Protein AF-A0A242MS13-F1 (afdb_monomer_lite)

Organism: Caballeronia sordidicola (NCBI:txid196367)

Structure (mmCIF, N/CA/C/O backbone):
data_AF-A0A242MS13-F1
#
_entry.id   AF-A0A242MS13-F1
#
loop_
_atom_site.group_PDB
_atom_site.id
_atom_site.type_symbol
_atom_site.label_atom_id
_atom_site.label_alt_id
_atom_site.label_comp_id
_atom_site.label_asym_id
_atom_site.label_entity_id
_atom_site.label_seq_id
_atom_site.pdbx_PDB_ins_code
_atom_site.Cartn_x
_atom_site.Cartn_y
_atom_site.Cartn_z
_atom_site.occupancy
_atom_site.B_iso_or_equiv
_atom_site.auth_seq_id
_atom_site.auth_comp_id
_atom_site.auth_asym_id
_atom_site.auth_atom_id
_atom_site.pdbx_PDB_model_num
ATOM 1 N N . MET A 1 1 ? -21.492 5.784 42.513 1.00 56.41 1 MET A N 1
ATOM 2 C CA . MET A 1 1 ? -21.878 6.801 41.503 1.00 56.41 1 MET A CA 1
ATOM 3 C C . MET A 1 1 ? -20.662 7.342 40.749 1.00 56.41 1 MET A C 1
ATOM 5 O O . MET A 1 1 ? -20.719 7.382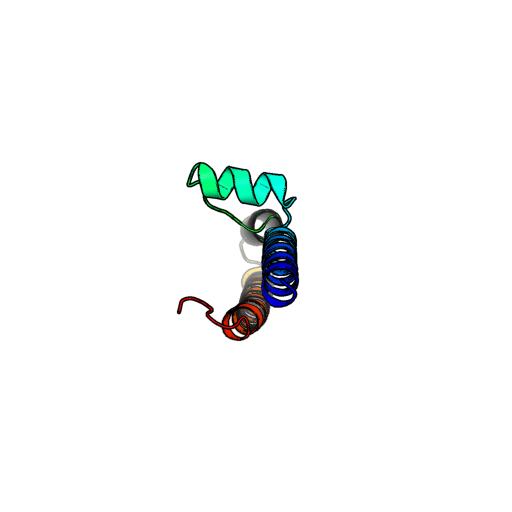 39.530 1.00 56.41 1 MET A O 1
ATOM 9 N N . PHE A 1 2 ? -19.554 7.668 41.433 1.00 56.03 2 PHE A N 1
ATOM 10 C CA . PHE A 1 2 ? -18.294 8.099 40.798 1.00 56.03 2 PHE A CA 1
ATOM 11 C C . PHE A 1 2 ? -17.715 7.066 39.806 1.00 56.03 2 PHE A C 1
ATOM 13 O O . PHE A 1 2 ? -17.431 7.424 38.671 1.00 56.03 2 PHE A O 1
ATOM 20 N N . ASP A 1 3 ? -17.676 5.777 40.167 1.00 67.56 3 ASP A N 1
ATOM 21 C CA . ASP A 1 3 ? -17.159 4.703 39.290 1.00 67.56 3 ASP A CA 1
ATOM 22 C C . ASP A 1 3 ? -17.907 4.529 37.961 1.00 67.56 3 ASP A C 1
ATOM 24 O O . ASP A 1 3 ? -17.308 4.195 36.940 1.00 67.56 3 ASP A O 1
ATOM 28 N N . GLN A 1 4 ? -19.222 4.768 37.941 1.00 55.56 4 GLN A N 1
ATOM 29 C CA . GLN A 1 4 ? -20.025 4.593 36.727 1.00 55.56 4 GLN A CA 1
ATOM 30 C C . GLN A 1 4 ? -19.755 5.695 35.696 1.00 55.56 4 GLN A C 1
ATOM 32 O O . GLN A 1 4 ? -19.768 5.427 34.495 1.00 55.56 4 GLN A O 1
ATOM 37 N N . LEU A 1 5 ? -19.465 6.917 36.153 1.00 63.38 5 LEU A N 1
ATOM 38 C CA . LEU A 1 5 ? -19.107 8.035 35.279 1.00 63.38 5 LEU A CA 1
ATOM 39 C C . LEU A 1 5 ? -17.724 7.837 34.647 1.00 63.38 5 LEU A C 1
ATOM 41 O O . LEU A 1 5 ? -17.538 8.136 33.467 1.00 63.38 5 LEU A O 1
ATOM 45 N N . THR A 1 6 ? -16.769 7.300 35.407 1.00 66.12 6 THR A N 1
ATOM 46 C CA . THR A 1 6 ? -15.419 6.992 34.915 1.00 66.12 6 THR A CA 1
ATOM 47 C C . THR A 1 6 ? -15.462 5.877 33.871 1.00 66.12 6 THR A C 1
ATOM 49 O O . THR A 1 6 ? -14.926 6.036 32.777 1.00 66.12 6 THR A O 1
ATOM 52 N N . ALA A 1 7 ? -16.207 4.799 34.145 1.00 67.38 7 ALA A N 1
ATOM 53 C CA . ALA A 1 7 ? -16.391 3.694 33.205 1.00 67.38 7 ALA A CA 1
ATOM 54 C C . ALA A 1 7 ? -17.088 4.122 31.898 1.00 67.38 7 ALA A C 1
ATOM 56 O O . ALA A 1 7 ? -16.763 3.608 30.828 1.00 67.38 7 ALA A O 1
ATOM 57 N N . HIS A 1 8 ? -18.035 5.064 31.963 1.00 64.25 8 HIS A N 1
ATOM 58 C CA . HIS A 1 8 ? -18.676 5.624 30.771 1.00 64.25 8 HIS A CA 1
ATOM 59 C C . HIS A 1 8 ? -17.676 6.390 29.902 1.00 64.25 8 HIS A C 1
ATOM 61 O O . HIS A 1 8 ? -17.558 6.113 28.711 1.00 64.25 8 HIS A O 1
ATOM 67 N N . ARG A 1 9 ? -16.896 7.290 30.513 1.00 58.38 9 ARG A N 1
ATOM 68 C CA . ARG A 1 9 ? -15.886 8.089 29.805 1.00 58.38 9 ARG A CA 1
ATOM 69 C C . ARG A 1 9 ? -14.786 7.234 29.181 1.00 58.38 9 ARG A C 1
ATOM 71 O O . ARG A 1 9 ? -14.341 7.534 28.079 1.00 58.38 9 ARG A O 1
ATOM 78 N N . GLU A 1 10 ? -14.373 6.150 29.838 1.00 64.06 10 GLU A N 1
ATOM 79 C CA . GLU A 1 10 ? -13.400 5.209 29.268 1.00 64.06 10 GLU A CA 1
ATOM 80 C C . GLU A 1 10 ? -13.945 4.455 28.043 1.00 64.06 10 GLU A C 1
ATOM 82 O O . GLU A 1 10 ? -13.223 4.254 27.063 1.00 64.06 10 GLU A O 1
ATOM 87 N N . ARG A 1 11 ? -15.225 4.055 28.061 1.00 61.38 11 ARG A N 1
ATOM 88 C CA . ARG A 1 11 ? -15.884 3.406 26.912 1.00 61.38 11 ARG A CA 1
ATOM 89 C C . ARG A 1 11 ? -16.088 4.366 25.741 1.00 61.38 11 ARG A C 1
ATOM 91 O O . ARG A 1 11 ? -15.917 3.974 24.592 1.00 61.38 11 ARG A O 1
ATOM 98 N N . GLU A 1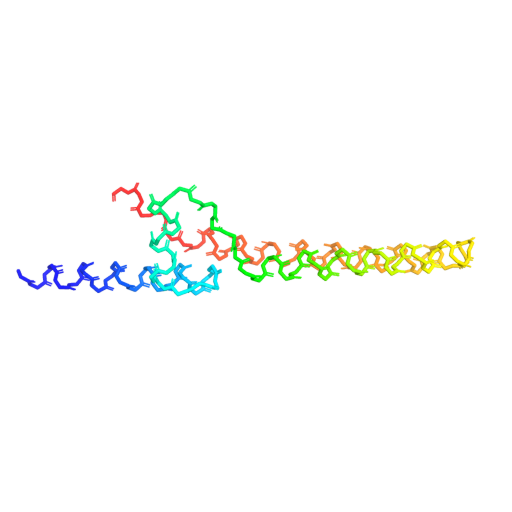 12 ? -16.427 5.620 26.024 1.00 66.94 12 GLU A N 1
ATOM 99 C CA . GLU A 1 12 ? -16.538 6.660 24.995 1.00 66.94 12 GLU A CA 1
ATOM 100 C C . GLU A 1 12 ? -15.176 6.992 24.378 1.00 66.94 12 GLU A C 1
ATOM 102 O O . GLU A 1 12 ? -15.058 7.050 23.155 1.00 66.94 12 GLU A O 1
ATOM 107 N N . GLY A 1 13 ? -14.131 7.130 25.202 1.00 70.19 13 GLY A N 1
ATOM 108 C CA . GLY A 1 13 ? -12.766 7.365 24.728 1.00 70.19 13 GLY A CA 1
ATOM 109 C C . GLY A 1 13 ? -12.248 6.233 23.838 1.00 70.19 13 GLY A C 1
ATOM 110 O O . GLY A 1 13 ? -11.699 6.485 22.770 1.00 70.19 13 GLY A O 1
ATOM 111 N N . THR A 1 14 ? -12.499 4.979 24.217 1.00 74.25 14 THR A N 1
ATOM 112 C CA . THR A 1 14 ? -12.093 3.810 23.415 1.00 74.25 14 THR A CA 1
ATOM 113 C C . THR A 1 14 ? -12.854 3.697 22.094 1.00 74.25 14 THR A C 1
ATOM 115 O O . THR A 1 14 ? -12.245 3.409 21.064 1.00 74.25 14 THR A O 1
ATOM 118 N N . ALA A 1 15 ? -14.158 3.989 22.079 1.00 76.56 15 ALA A N 1
ATOM 119 C CA . ALA A 1 15 ? -14.936 4.021 20.841 1.00 76.56 15 ALA A CA 1
ATOM 120 C C . ALA A 1 15 ? -14.459 5.124 19.881 1.00 76.56 15 ALA A C 1
ATOM 122 O O . ALA A 1 15 ? -14.434 4.909 18.668 1.00 76.56 15 ALA A O 1
ATOM 123 N N . GLN A 1 16 ? -14.057 6.281 20.414 1.00 77.19 16 GLN A N 1
ATOM 124 C CA . GLN A 1 16 ? -13.483 7.368 19.625 1.00 77.19 16 GLN A CA 1
ATOM 125 C C . GLN A 1 16 ? -12.133 6.968 19.014 1.00 77.19 16 GLN A C 1
ATOM 127 O O . GLN A 1 16 ? -11.942 7.119 17.812 1.00 77.19 16 GLN A O 1
ATOM 132 N N . GLU A 1 17 ? -11.233 6.373 19.799 1.00 72.69 17 GLU A N 1
ATOM 133 C CA . GLU A 1 17 ? -9.931 5.907 19.306 1.00 72.69 17 GLU A CA 1
ATOM 134 C C . GLU A 1 17 ? -10.045 4.838 18.209 1.00 72.69 17 GLU A C 1
ATOM 136 O O . GLU A 1 17 ? -9.264 4.830 17.256 1.00 72.69 17 GLU A O 1
ATOM 141 N N . ASP A 1 18 ? -10.990 3.907 18.346 1.00 71.81 18 ASP A N 1
ATOM 142 C CA . ASP A 1 18 ? -11.232 2.868 17.343 1.00 71.81 18 ASP A CA 1
ATOM 143 C C . ASP A 1 18 ? -11.853 3.448 16.066 1.00 71.81 18 ASP A C 1
ATOM 145 O O . ASP A 1 18 ? -11.517 3.016 14.961 1.00 71.81 18 ASP A O 1
ATOM 149 N N . ALA A 1 19 ? -12.716 4.458 16.201 1.00 71.81 19 ALA A N 1
ATOM 150 C CA . ALA A 1 19 ? -13.282 5.185 15.072 1.00 71.81 19 ALA A CA 1
ATOM 151 C C . ALA A 1 19 ? -12.185 5.950 14.313 1.00 71.81 19 ALA A C 1
ATOM 153 O O . ALA A 1 19 ? -12.092 5.835 13.090 1.00 71.81 19 ALA A O 1
ATOM 154 N N . ASP A 1 20 ? -11.291 6.625 15.037 1.00 69.75 20 ASP A N 1
ATOM 155 C CA . ASP A 1 20 ? -10.159 7.358 14.469 1.00 69.75 20 ASP A CA 1
ATOM 156 C C . ASP A 1 20 ? -9.179 6.419 13.747 1.00 69.75 20 ASP A C 1
ATOM 158 O O . ASP A 1 20 ? -8.744 6.707 12.630 1.00 69.75 20 ASP A O 1
ATOM 162 N N . LEU A 1 21 ? -8.872 5.254 14.332 1.00 64.94 21 LEU A N 1
ATOM 163 C CA . LEU A 1 21 ? -8.038 4.229 13.690 1.00 64.94 21 LEU A CA 1
ATOM 164 C C . LEU A 1 21 ? -8.688 3.643 12.436 1.00 64.94 21 LEU A C 1
ATOM 166 O O . LEU A 1 21 ? -7.999 3.389 11.449 1.00 64.94 21 LEU A O 1
ATOM 170 N N . ALA A 1 22 ? -10.006 3.444 12.456 1.00 65.56 22 ALA A N 1
ATOM 171 C CA . ALA A 1 22 ? -10.755 2.969 11.301 1.00 65.56 22 ALA A CA 1
ATOM 172 C C . ALA A 1 22 ? -10.994 4.068 10.244 1.00 65.56 22 ALA A C 1
ATOM 174 O O . ALA A 1 22 ? -11.414 3.768 9.122 1.00 65.56 22 ALA A O 1
ATOM 175 N N . GLY A 1 23 ? -10.736 5.339 10.570 1.00 65.56 23 GLY A N 1
ATOM 176 C CA . GLY A 1 23 ? -11.096 6.482 9.731 1.00 65.56 23 GLY A CA 1
ATO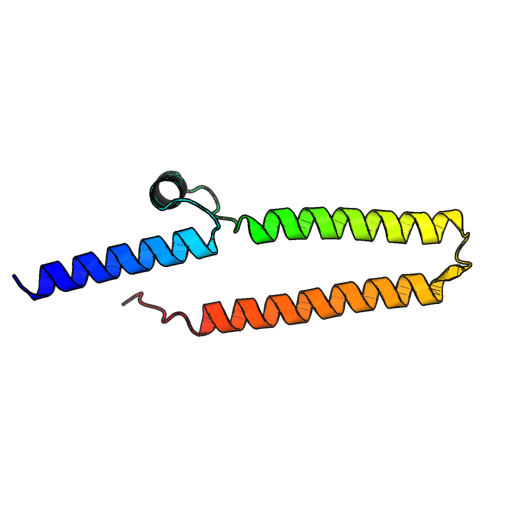M 177 C C . GLY A 1 23 ? -12.611 6.621 9.537 1.00 65.56 23 GLY A C 1
ATOM 178 O O . GLY A 1 23 ? -13.061 6.958 8.441 1.00 65.56 23 GLY A O 1
ATOM 179 N N . LEU A 1 24 ? -13.395 6.300 10.569 1.00 73.69 24 LEU A N 1
ATOM 180 C CA . LEU A 1 24 ? -14.857 6.354 10.598 1.00 73.69 24 LEU A CA 1
ATOM 181 C C . LEU A 1 24 ? -15.322 7.322 11.694 1.00 73.69 24 LEU A C 1
ATOM 183 O O . LEU A 1 24 ? -14.583 7.622 12.622 1.00 73.69 24 LEU A O 1
ATOM 187 N N . SER A 1 25 ? -16.572 7.783 11.631 1.00 77.56 25 SER A N 1
ATOM 188 C CA . SER A 1 25 ? -17.202 8.403 12.804 1.00 77.56 25 SER A CA 1
ATOM 189 C C . SER A 1 25 ? -17.624 7.333 13.816 1.00 77.56 25 SER A C 1
ATOM 191 O O . SER A 1 25 ? -17.911 6.197 13.430 1.00 77.56 25 SER A O 1
ATOM 193 N N . VAL A 1 26 ? -17.741 7.692 15.100 1.00 78.81 26 VAL A N 1
ATOM 194 C CA . VAL A 1 26 ? -18.191 6.765 16.161 1.00 78.81 26 VAL A CA 1
ATOM 195 C C . VAL A 1 26 ? -19.542 6.130 15.818 1.00 78.81 26 VAL A C 1
ATOM 197 O O . VAL A 1 26 ? -19.709 4.917 15.927 1.00 78.81 26 VAL A O 1
ATOM 200 N N . SER A 1 27 ? -20.493 6.913 15.303 1.00 75.25 27 SER A N 1
ATOM 201 C CA . SER A 1 27 ? -21.804 6.402 14.883 1.00 75.25 27 SER A CA 1
ATOM 202 C C . SER A 1 27 ? -21.715 5.406 13.720 1.00 75.25 27 SER A C 1
ATOM 204 O O . SER A 1 27 ? -22.512 4.473 13.644 1.00 75.25 27 SER A O 1
ATOM 206 N N . GLU A 1 28 ? -20.757 5.581 12.807 1.00 74.88 28 GLU A N 1
ATOM 207 C CA . GLU A 1 28 ? -20.518 4.646 11.703 1.00 74.88 28 GLU A CA 1
ATOM 208 C C . GLU A 1 28 ? -19.809 3.369 12.172 1.00 74.88 28 GLU A C 1
ATOM 210 O O . GLU A 1 28 ? -20.198 2.274 11.762 1.00 74.88 28 GLU A O 1
ATOM 215 N N . LEU A 1 29 ? -18.839 3.487 13.086 1.00 77.81 29 LEU A N 1
ATOM 216 C CA . LEU A 1 29 ? -18.196 2.355 13.756 1.00 77.81 29 LEU A CA 1
ATOM 217 C C . LEU A 1 29 ? -19.239 1.468 14.458 1.00 77.81 29 LEU A C 1
ATOM 219 O O . LEU A 1 29 ? -19.277 0.255 14.239 1.00 77.81 29 LEU A O 1
ATOM 223 N N . VAL A 1 30 ? -20.133 2.080 15.244 1.00 82.00 30 VAL A N 1
ATOM 224 C CA . VAL A 1 30 ? -21.212 1.385 15.965 1.00 82.00 30 VAL A CA 1
ATOM 225 C C . VAL A 1 30 ? -22.161 0.676 14.998 1.00 82.00 30 VAL A C 1
ATOM 227 O O . VAL A 1 30 ? -22.448 -0.506 15.190 1.00 82.00 30 VAL A O 1
ATOM 230 N N . ARG A 1 31 ? -22.608 1.342 13.922 1.00 75.81 31 ARG A N 1
ATOM 231 C CA . ARG A 1 31 ? -23.489 0.718 12.919 1.00 75.81 31 ARG A CA 1
ATOM 232 C C . ARG A 1 31 ? -22.826 -0.470 12.226 1.00 75.81 31 ARG A C 1
ATOM 234 O O . ARG A 1 31 ? -23.456 -1.515 12.088 1.00 75.81 31 ARG A O 1
ATOM 241 N N . ARG A 1 32 ? -21.560 -0.354 11.808 1.00 74.12 32 ARG A N 1
ATOM 242 C CA . ARG A 1 32 ? -20.849 -1.469 11.155 1.00 74.12 32 ARG A CA 1
ATOM 243 C C . ARG A 1 32 ? -20.691 -2.667 12.080 1.00 74.12 32 ARG A C 1
ATOM 245 O O . ARG A 1 32 ? -20.932 -3.787 11.636 1.00 74.12 32 ARG A O 1
ATOM 252 N N . ARG A 1 33 ? -20.366 -2.428 13.355 1.00 77.38 33 ARG A N 1
ATOM 253 C CA . ARG A 1 33 ? -20.257 -3.479 14.374 1.00 77.38 33 ARG A CA 1
ATOM 254 C C . ARG A 1 33 ? -21.601 -4.162 14.629 1.00 77.38 33 ARG A C 1
ATOM 256 O O . ARG A 1 33 ? -21.651 -5.385 14.673 1.00 77.38 33 ARG A O 1
ATOM 263 N N . TYR A 1 34 ? -22.682 -3.385 14.717 1.00 76.56 34 TYR A N 1
ATOM 264 C CA . TYR A 1 34 ? -24.041 -3.896 14.918 1.00 76.56 34 TYR A CA 1
ATOM 265 C C . TYR A 1 34 ? -24.508 -4.808 13.773 1.00 76.56 34 TYR A C 1
ATOM 267 O O . TYR A 1 34 ? -25.105 -5.850 14.015 1.00 76.56 34 TYR A O 1
ATOM 275 N N . PHE A 1 35 ? -24.190 -4.454 12.524 1.00 74.56 35 PHE A N 1
ATOM 276 C CA . PHE A 1 35 ? -24.557 -5.240 11.339 1.00 74.56 35 PHE A CA 1
ATOM 277 C C . PHE A 1 35 ? -23.496 -6.272 10.908 1.00 74.56 35 PHE A C 1
ATOM 279 O O . PHE A 1 35 ? -23.605 -6.823 9.813 1.00 74.56 35 PHE A O 1
ATOM 286 N N . GLY A 1 36 ? -22.455 -6.515 11.715 1.00 67.75 36 GLY A N 1
ATOM 287 C CA . GLY A 1 36 ? -21.407 -7.501 11.416 1.00 67.75 36 GLY A CA 1
ATOM 288 C C . GLY A 1 36 ? -20.580 -7.202 10.158 1.00 67.75 36 GLY A C 1
ATOM 289 O O . GLY A 1 36 ? -20.009 -8.114 9.562 1.00 67.75 36 GLY A O 1
ATOM 290 N N . ARG A 1 37 ? -20.524 -5.941 9.711 1.00 66.62 37 ARG A N 1
ATOM 291 C CA . ARG A 1 37 ? -19.762 -5.554 8.516 1.00 66.62 37 ARG A CA 1
ATOM 292 C C . ARG A 1 37 ? -18.278 -5.392 8.865 1.00 66.62 37 ARG A C 1
ATOM 294 O O . ARG A 1 37 ? -17.981 -4.754 9.875 1.00 66.62 37 ARG A O 1
ATOM 301 N N . PRO A 1 38 ? -17.344 -5.883 8.028 1.00 59.75 38 PRO A N 1
ATOM 302 C CA . PRO A 1 38 ? -15.915 -5.702 8.263 1.00 59.75 38 PRO A CA 1
ATOM 303 C C . PRO A 1 38 ? -15.546 -4.220 8.415 1.00 59.75 38 PRO A C 1
ATOM 305 O O . PRO A 1 38 ? -15.926 -3.380 7.592 1.00 59.75 38 PRO A O 1
ATOM 308 N N . ILE A 1 39 ? -14.791 -3.897 9.465 1.00 61.84 39 ILE A N 1
ATOM 309 C CA . ILE A 1 39 ? -14.233 -2.562 9.687 1.00 61.84 39 ILE A CA 1
ATOM 310 C C . ILE A 1 39 ? -12.826 -2.565 9.090 1.00 61.84 39 ILE A C 1
ATOM 312 O O . ILE A 1 39 ? -11.893 -3.094 9.682 1.00 61.84 39 ILE A O 1
ATOM 316 N N . VAL A 1 40 ? -12.694 -2.019 7.882 1.00 59.00 40 VAL A N 1
ATOM 317 C CA . VAL A 1 40 ? -11.399 -1.783 7.228 1.00 59.00 40 VAL A CA 1
ATOM 318 C C . VAL A 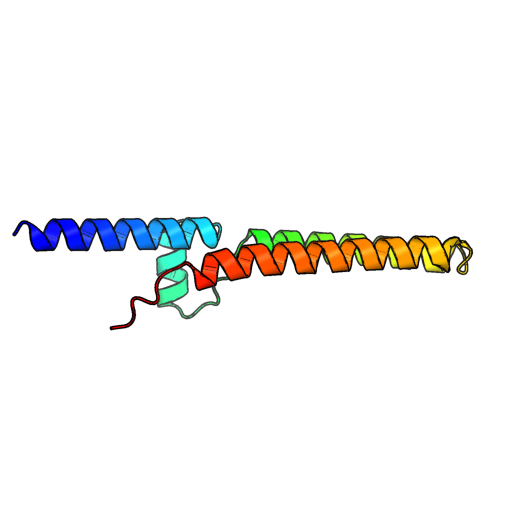1 40 ? -11.021 -0.330 7.477 1.00 59.00 40 VAL A C 1
ATOM 320 O O . VAL A 1 40 ? -11.853 0.549 7.233 1.00 59.00 40 VAL A O 1
ATOM 323 N N . ALA A 1 41 ? -9.801 -0.067 7.949 1.00 62.09 41 ALA A N 1
ATOM 324 C CA . ALA A 1 41 ? -9.331 1.301 8.106 1.00 62.09 41 ALA A CA 1
ATOM 325 C C . ALA A 1 41 ? -9.310 1.996 6.736 1.00 62.09 41 ALA A C 1
ATOM 327 O O . ALA A 1 41 ? -8.759 1.471 5.768 1.00 62.09 41 ALA A O 1
ATOM 328 N N . ASN A 1 42 ? -9.925 3.176 6.621 1.00 56.34 42 ASN A N 1
ATOM 329 C CA . ASN A 1 42 ? -10.002 3.914 5.352 1.00 56.34 42 ASN A CA 1
ATOM 330 C C . ASN A 1 42 ? -8.604 4.180 4.745 1.00 56.34 42 ASN A C 1
ATOM 332 O O . ASN A 1 42 ? -8.418 4.130 3.528 1.00 56.34 42 ASN A O 1
ATOM 336 N N . ALA A 1 43 ? -7.601 4.376 5.608 1.00 57.44 43 ALA A N 1
ATOM 337 C CA . ALA A 1 43 ? -6.201 4.506 5.218 1.00 57.44 43 ALA A CA 1
ATOM 338 C C . ALA A 1 43 ? -5.675 3.270 4.462 1.00 57.44 43 ALA A C 1
ATOM 340 O O . ALA A 1 43 ? -4.989 3.428 3.453 1.00 57.44 43 ALA A O 1
ATOM 341 N N . ASP A 1 44 ? -6.061 2.057 4.870 1.00 68.25 44 ASP A N 1
ATOM 342 C CA . ASP A 1 44 ? -5.632 0.815 4.218 1.00 68.25 44 ASP A CA 1
ATOM 343 C C . ASP A 1 44 ? -6.258 0.675 2.829 1.00 68.25 44 ASP A C 1
ATOM 345 O O . ASP A 1 44 ? -5.599 0.253 1.882 1.00 68.25 44 ASP A O 1
ATOM 349 N N . ALA A 1 45 ? -7.516 1.089 2.662 1.00 65.00 45 ALA A N 1
ATOM 350 C CA . ALA A 1 45 ? -8.191 1.036 1.367 1.00 65.00 45 ALA A CA 1
ATOM 351 C C . ALA A 1 45 ? -7.572 2.006 0.342 1.00 65.00 45 ALA A C 1
ATOM 353 O O . ALA A 1 45 ? -7.401 1.646 -0.827 1.00 65.00 45 ALA A O 1
ATOM 354 N N . ILE A 1 46 ? -7.218 3.222 0.772 1.00 69.75 46 ILE A N 1
ATOM 355 C CA . ILE A 1 46 ? -6.510 4.204 -0.064 1.00 69.75 46 ILE A CA 1
ATOM 356 C C . ILE A 1 46 ? -5.099 3.699 -0.380 1.00 69.75 46 ILE A C 1
ATOM 358 O O . ILE A 1 46 ? -4.693 3.705 -1.542 1.00 69.75 46 ILE A O 1
ATOM 362 N N . MET A 1 47 ? -4.385 3.177 0.619 1.00 74.62 47 MET A N 1
ATOM 363 C CA . MET A 1 47 ? -3.049 2.618 0.431 1.00 74.62 47 MET A CA 1
ATOM 364 C C . MET A 1 47 ? -3.062 1.441 -0.556 1.00 74.62 47 MET A C 1
ATOM 366 O O . MET A 1 47 ? -2.259 1.417 -1.483 1.00 74.62 47 MET A O 1
ATOM 370 N N . ILE A 1 48 ? -4.022 0.517 -0.456 1.00 77.62 48 ILE A N 1
ATOM 371 C CA . ILE A 1 48 ? -4.185 -0.598 -1.404 1.00 77.62 48 ILE A CA 1
ATOM 372 C C . ILE A 1 48 ? -4.428 -0.100 -2.839 1.00 77.62 48 ILE A C 1
ATOM 374 O O . ILE A 1 48 ? -3.914 -0.696 -3.790 1.00 77.62 48 ILE A O 1
ATOM 378 N N . LYS A 1 49 ? -5.207 0.975 -3.024 1.00 77.25 49 LYS A N 1
ATOM 379 C CA . LYS A 1 49 ? -5.434 1.572 -4.351 1.00 77.25 49 LYS A CA 1
ATOM 380 C C . LYS A 1 49 ? -4.150 2.160 -4.932 1.00 77.25 49 LYS A C 1
ATOM 382 O O . LYS A 1 49 ? -3.828 1.861 -6.081 1.00 77.25 49 LYS A O 1
ATOM 387 N N . GLU A 1 50 ? -3.399 2.925 -4.144 1.00 82.38 50 GLU A N 1
ATOM 388 C CA . GLU A 1 50 ? -2.128 3.500 -4.597 1.00 82.38 50 GLU A CA 1
ATOM 389 C C . GLU A 1 50 ? -1.080 2.421 -4.889 1.00 82.38 50 GLU A C 1
ATOM 391 O O . GLU A 1 50 ? -0.387 2.499 -5.900 1.00 82.38 50 GLU A O 1
ATOM 396 N N . LEU A 1 51 ? -1.023 1.349 -4.093 1.00 84.69 51 LEU A N 1
ATOM 397 C CA . LEU A 1 51 ? -0.149 0.205 -4.367 1.00 84.69 51 LEU A CA 1
ATOM 398 C C . LEU A 1 51 ? -0.498 -0.490 -5.685 1.00 84.69 51 LEU A C 1
ATOM 400 O O . LEU A 1 51 ? 0.395 -0.798 -6.476 1.00 84.69 51 LEU A O 1
ATOM 404 N N . ARG A 1 52 ? -1.791 -0.699 -5.965 1.00 84.44 52 ARG A N 1
ATOM 405 C CA . ARG A 1 52 ? -2.239 -1.245 -7.255 1.00 84.44 52 ARG A CA 1
ATOM 406 C C . ARG A 1 52 ? -1.859 -0.334 -8.419 1.00 84.44 52 ARG A C 1
ATOM 408 O O . ARG A 1 52 ? -1.397 -0.829 -9.446 1.00 84.44 52 ARG A O 1
ATOM 415 N N . ARG A 1 53 ? -2.020 0.981 -8.256 1.00 89.81 53 ARG A N 1
ATOM 416 C CA . ARG A 1 53 ? -1.645 1.977 -9.265 1.00 89.81 53 ARG A CA 1
ATOM 417 C C . ARG A 1 53 ? -0.139 1.964 -9.537 1.00 89.81 53 ARG A C 1
ATOM 419 O O . ARG A 1 53 ? 0.258 1.852 -10.693 1.00 89.81 53 ARG A O 1
ATOM 426 N N . LEU A 1 54 ? 0.691 2.030 -8.495 1.00 87.94 54 LEU A N 1
ATOM 427 C CA . LEU A 1 54 ? 2.153 2.013 -8.621 1.00 87.94 54 LEU A CA 1
ATOM 428 C C . LEU A 1 54 ? 2.662 0.700 -9.229 1.00 87.94 54 LEU A C 1
ATOM 430 O O . LEU A 1 54 ? 3.499 0.732 -10.127 1.00 87.94 54 LEU A O 1
ATOM 434 N N . GLY A 1 55 ? 2.116 -0.445 -8.808 1.00 87.88 55 GLY A N 1
ATOM 435 C CA . GLY A 1 55 ? 2.445 -1.741 -9.407 1.00 87.88 55 GLY A CA 1
ATOM 436 C C . GLY A 1 55 ? 2.079 -1.814 -10.893 1.00 87.88 55 GLY A C 1
ATOM 437 O O . GLY A 1 55 ? 2.858 -2.322 -11.696 1.00 87.88 55 GLY A O 1
ATOM 438 N N . GLY A 1 56 ? 0.928 -1.252 -11.278 1.00 91.56 56 GLY A N 1
ATOM 439 C CA . GLY A 1 56 ? 0.519 -1.135 -12.679 1.00 91.56 56 GLY A CA 1
ATOM 440 C C . GLY A 1 56 ? 1.472 -0.273 -13.510 1.00 91.56 56 GLY A C 1
ATOM 441 O O . GLY A 1 56 ? 1.853 -0.679 -14.606 1.00 91.56 56 GLY A O 1
ATOM 442 N N . LEU A 1 57 ? 1.908 0.871 -12.973 1.00 91.31 57 LEU A N 1
ATOM 443 C CA . LEU A 1 57 ? 2.878 1.753 -13.630 1.00 91.31 57 LEU A CA 1
ATOM 444 C C . LEU A 1 57 ? 4.245 1.079 -13.801 1.00 91.31 57 LEU A C 1
ATOM 446 O O . LEU A 1 57 ? 4.812 1.133 -14.887 1.00 91.31 57 LEU A O 1
ATOM 450 N N . LEU A 1 58 ? 4.751 0.400 -12.766 1.00 90.19 58 LEU A N 1
ATOM 451 C CA . LEU A 1 58 ? 6.028 -0.320 -12.837 1.00 90.19 58 LEU A CA 1
ATOM 452 C C . LEU A 1 58 ? 5.982 -1.464 -13.852 1.00 90.19 58 LEU A C 1
ATOM 454 O O . LEU A 1 58 ? 6.904 -1.607 -14.652 1.00 90.19 58 LEU A O 1
ATOM 458 N N . LYS A 1 59 ? 4.887 -2.235 -13.872 1.00 91.06 59 LYS A N 1
ATOM 459 C CA . LYS A 1 59 ? 4.653 -3.256 -14.901 1.00 91.06 59 LYS A CA 1
ATOM 460 C C . LYS A 1 59 ? 4.651 -2.636 -16.298 1.00 91.06 59 LYS A C 1
ATOM 462 O O . LYS A 1 59 ? 5.285 -3.183 -17.192 1.00 91.06 59 LYS A O 1
ATOM 467 N N . HIS A 1 60 ? 3.932 -1.530 -16.485 1.00 92.88 60 HIS A N 1
ATOM 468 C CA . HIS A 1 60 ? 3.838 -0.861 -17.778 1.00 92.88 60 HIS A CA 1
ATOM 469 C C . HIS A 1 60 ? 5.217 -0.411 -18.268 1.00 92.88 60 HIS A C 1
ATOM 471 O O . HIS A 1 60 ? 5.617 -0.810 -19.351 1.00 92.88 60 HIS A O 1
ATOM 477 N N . VAL A 1 61 ? 5.992 0.297 -17.439 1.00 90.75 61 VAL A N 1
ATOM 478 C CA . VAL A 1 61 ? 7.364 0.713 -17.785 1.00 90.75 61 VAL A CA 1
ATOM 479 C C . VAL A 1 61 ? 8.245 -0.487 -18.133 1.00 90.75 61 VAL A C 1
ATOM 481 O O . VAL A 1 61 ? 8.980 -0.440 -19.114 1.00 90.75 61 VAL A O 1
ATOM 484 N N . HIS A 1 62 ? 8.172 -1.573 -17.363 1.00 91.06 62 HIS A N 1
ATOM 485 C CA . HIS A 1 62 ? 8.961 -2.775 -17.630 1.00 91.06 62 HIS A CA 1
ATOM 486 C C . HIS A 1 62 ? 8.611 -3.423 -18.980 1.00 91.06 62 HIS A C 1
ATOM 488 O O . HIS A 1 62 ? 9.510 -3.804 -19.722 1.00 91.06 62 HIS A O 1
ATOM 494 N N . VAL A 1 63 ? 7.319 -3.522 -19.308 1.00 94.25 63 VAL A N 1
ATOM 495 C CA . VAL A 1 63 ? 6.846 -4.121 -20.566 1.00 94.25 63 VAL A CA 1
ATOM 496 C C . VAL A 1 63 ? 7.161 -3.226 -21.767 1.00 94.25 63 VAL A C 1
ATOM 498 O O . VAL A 1 63 ? 7.725 -3.717 -22.735 1.00 94.25 63 VAL A O 1
ATOM 501 N N . GLU A 1 64 ? 6.855 -1.928 -21.697 1.00 94.88 64 GLU A N 1
ATOM 502 C CA . GLU A 1 64 ? 7.094 -0.979 -22.801 1.00 94.88 64 GLU A CA 1
ATOM 503 C C . GLU A 1 64 ? 8.583 -0.766 -23.086 1.00 94.88 64 GLU A C 1
ATOM 505 O O . GLU A 1 64 ? 8.969 -0.458 -24.207 1.00 94.88 64 GLU A O 1
ATOM 510 N N . SER A 1 65 ? 9.434 -0.924 -22.069 1.00 93.12 65 SER A N 1
ATOM 511 C CA . SER A 1 65 ? 10.887 -0.853 -22.243 1.00 93.12 65 SER A CA 1
ATOM 512 C C . SER A 1 65 ? 11.515 -2.173 -22.685 1.00 93.12 65 SER A C 1
ATOM 514 O O . SER A 1 65 ? 12.739 -2.242 -22.759 1.00 93.12 65 SER A O 1
ATOM 516 N N . GLU A 1 66 ? 10.721 -3.227 -22.910 1.00 92.88 66 GLU A N 1
ATOM 517 C CA . GLU A 1 66 ? 11.211 -4.587 -23.183 1.00 92.88 66 GLU A CA 1
ATOM 518 C C . GLU A 1 66 ? 12.254 -5.057 -22.149 1.00 92.88 66 GLU A C 1
ATOM 520 O O . GLU A 1 66 ? 13.208 -5.772 -22.449 1.00 92.88 66 GLU A O 1
ATOM 525 N N . GLY A 1 67 ? 12.094 -4.620 -20.896 1.00 90.06 67 GLY A N 1
ATOM 526 C CA . GLY A 1 67 ? 13.022 -4.932 -19.817 1.00 90.06 67 GLY A CA 1
ATOM 527 C C . GLY A 1 67 ? 14.325 -4.121 -19.812 1.00 90.06 67 GLY A C 1
ATOM 528 O O . GLY A 1 67 ? 15.207 -4.444 -19.012 1.00 90.06 67 GLY A O 1
ATOM 529 N N . ALA A 1 68 ? 14.464 -3.048 -20.600 1.00 92.00 68 ALA A N 1
ATOM 530 C CA . ALA A 1 68 ? 15.655 -2.184 -20.566 1.00 92.00 68 ALA A CA 1
ATOM 531 C C . ALA A 1 68 ? 15.941 -1.611 -19.163 1.00 92.00 68 ALA A C 1
ATOM 533 O O . ALA A 1 68 ? 17.095 -1.377 -18.813 1.00 92.00 68 ALA A O 1
ATOM 534 N N . TYR A 1 69 ? 14.897 -1.453 -18.341 1.00 91.31 69 TYR A N 1
ATOM 535 C CA . TYR A 1 69 ? 14.979 -0.992 -16.950 1.00 91.31 69 TYR A CA 1
ATOM 536 C C . TYR A 1 69 ? 14.665 -2.100 -15.936 1.00 91.31 69 TYR A C 1
ATOM 538 O O . TYR A 1 69 ? 14.081 -1.849 -14.878 1.00 91.31 69 TYR A O 1
ATOM 546 N N . SER A 1 70 ? 14.967 -3.363 -16.257 1.00 88.81 70 SER A N 1
ATOM 547 C CA . SER A 1 70 ? 14.628 -4.511 -15.398 1.00 88.81 70 SER A CA 1
ATOM 548 C C . SER A 1 70 ? 15.188 -4.379 -13.982 1.00 88.81 70 SER A C 1
ATOM 550 O O . SER A 1 70 ? 14.504 -4.707 -13.013 1.00 88.81 70 SER A O 1
ATOM 552 N N . ARG A 1 71 ? 16.413 -3.861 -13.849 1.00 91.19 71 ARG A N 1
ATOM 553 C CA . ARG A 1 71 ? 17.070 -3.682 -12.552 1.00 91.19 71 ARG A CA 1
ATOM 554 C C . ARG A 1 71 ? 16.391 -2.580 -11.742 1.00 91.19 71 ARG A C 1
ATOM 556 O O . ARG A 1 71 ? 16.026 -2.797 -10.594 1.00 91.19 71 ARG A O 1
ATOM 563 N N . GLU A 1 72 ? 16.149 -1.435 -12.364 1.00 91.06 72 GLU A N 1
ATOM 564 C CA . GLU A 1 72 ? 15.555 -0.252 -11.743 1.00 91.06 72 GLU A CA 1
ATOM 565 C C . GLU A 1 72 ? 14.090 -0.502 -11.351 1.00 91.06 72 GLU A C 1
ATOM 567 O O . GLU A 1 72 ? 13.646 -0.118 -10.269 1.00 91.06 72 GLU A O 1
ATOM 572 N N . THR A 1 73 ? 13.331 -1.203 -12.199 1.00 88.75 73 THR A N 1
ATOM 573 C CA . THR A 1 73 ? 11.944 -1.595 -11.898 1.00 88.75 73 THR A CA 1
ATOM 574 C C . THR A 1 73 ? 11.871 -2.625 -10.766 1.00 88.75 73 THR A C 1
ATOM 576 O O . THR A 1 73 ? 10.984 -2.524 -9.913 1.00 88.75 73 THR A O 1
ATOM 579 N N . ALA A 1 74 ? 12.822 -3.563 -10.687 1.00 88.44 74 ALA A N 1
ATOM 580 C CA . ALA A 1 74 ? 12.935 -4.498 -9.566 1.00 88.44 74 ALA A CA 1
ATOM 581 C C . ALA A 1 74 ? 13.330 -3.795 -8.254 1.00 88.44 74 ALA A C 1
ATOM 583 O O . ALA A 1 74 ? 12.723 -4.055 -7.214 1.00 88.44 74 ALA A O 1
ATOM 584 N N . GLU A 1 75 ? 14.293 -2.871 -8.297 1.00 92.31 75 GLU A N 1
ATOM 585 C CA . GLU A 1 75 ? 14.692 -2.048 -7.147 1.00 92.31 75 GLU A CA 1
ATOM 586 C C . GLU A 1 75 ? 13.516 -1.213 -6.623 1.00 92.31 75 GLU A C 1
ATOM 588 O O . GLU A 1 75 ? 13.262 -1.182 -5.417 1.00 92.31 75 GLU A O 1
ATOM 593 N N . ALA A 1 76 ? 12.737 -0.602 -7.520 1.00 89.25 76 ALA A N 1
ATOM 594 C CA . ALA A 1 76 ? 11.542 0.149 -7.153 1.00 89.25 76 ALA A CA 1
ATOM 595 C C . ALA A 1 76 ? 10.479 -0.736 -6.476 1.00 89.25 76 ALA A C 1
ATOM 597 O O . ALA A 1 76 ? 9.931 -0.357 -5.439 1.00 89.25 76 ALA A O 1
ATOM 598 N N . LEU A 1 77 ? 10.215 -1.935 -7.010 1.00 87.75 77 LEU A N 1
ATOM 599 C CA . LEU A 1 77 ? 9.302 -2.899 -6.383 1.00 87.75 77 LEU A CA 1
ATOM 600 C C . LEU A 1 77 ? 9.783 -3.313 -4.987 1.00 87.75 77 LEU A C 1
ATOM 602 O O . LEU A 1 77 ? 8.987 -3.358 -4.045 1.00 87.75 77 LEU A O 1
ATOM 606 N N . LEU A 1 78 ? 11.083 -3.576 -4.832 1.00 90.31 78 LEU A N 1
ATOM 607 C CA . LEU A 1 78 ? 11.672 -3.952 -3.549 1.00 90.31 78 LEU A CA 1
ATOM 608 C C . LEU A 1 78 ? 11.586 -2.812 -2.524 1.00 90.31 78 LEU A C 1
ATOM 610 O O . LEU A 1 78 ? 11.294 -3.060 -1.351 1.00 90.31 78 LEU A O 1
ATOM 614 N N . ALA A 1 79 ? 11.784 -1.564 -2.957 1.00 89.19 79 ALA A N 1
ATOM 615 C CA . ALA A 1 79 ? 11.645 -0.384 -2.109 1.00 89.19 79 ALA A CA 1
ATOM 616 C C . ALA A 1 79 ? 10.200 -0.210 -1.616 1.00 89.19 79 ALA A C 1
ATOM 618 O O . ALA A 1 79 ? 9.978 -0.001 -0.4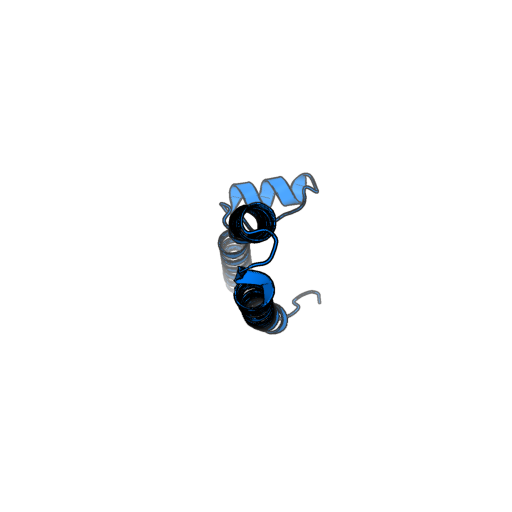20 1.00 89.19 79 ALA A O 1
ATOM 619 N N . VAL A 1 80 ? 9.215 -0.375 -2.509 1.00 85.75 80 VAL A N 1
ATOM 620 C CA . VAL A 1 80 ? 7.787 -0.336 -2.156 1.00 85.75 80 VAL A CA 1
ATOM 621 C C . VAL A 1 80 ? 7.448 -1.441 -1.152 1.00 85.75 80 VAL A C 1
ATOM 623 O O . VAL A 1 80 ? 6.869 -1.151 -0.106 1.00 85.75 80 VAL A O 1
ATOM 626 N N . LYS A 1 81 ? 7.867 -2.687 -1.414 1.00 86.19 81 LYS A N 1
ATOM 627 C CA . LYS A 1 81 ? 7.682 -3.825 -0.497 1.00 86.19 81 LYS A CA 1
ATOM 628 C C . LYS A 1 81 ? 8.265 -3.534 0.889 1.00 86.19 81 LYS A C 1
ATOM 630 O O . LYS A 1 81 ? 7.561 -3.642 1.888 1.00 86.19 81 LYS A O 1
ATOM 635 N N . THR A 1 82 ? 9.524 -3.104 0.940 1.00 86.12 82 THR A N 1
ATOM 636 C CA . THR A 1 82 ? 10.227 -2.795 2.195 1.00 86.12 82 THR A CA 1
ATOM 637 C C . THR A 1 82 ? 9.506 -1.708 2.991 1.00 86.12 82 THR A C 1
ATOM 639 O O . THR A 1 82 ? 9.421 -1.775 4.217 1.00 86.12 82 THR A O 1
ATOM 642 N N . TYR A 1 83 ? 8.978 -0.684 2.318 1.00 82.75 83 TYR A N 1
ATOM 643 C CA . TYR A 1 83 ? 8.232 0.372 2.994 1.00 82.75 83 TYR A CA 1
ATOM 644 C C . TYR A 1 83 ? 6.901 -0.138 3.562 1.00 82.75 83 TYR A C 1
ATOM 646 O O . TYR A 1 83 ? 6.578 0.185 4.704 1.00 82.75 83 TYR A O 1
ATOM 654 N N . ILE A 1 84 ? 6.165 -0.971 2.816 1.00 80.94 84 ILE A N 1
ATOM 655 C CA . ILE A 1 84 ? 4.935 -1.614 3.310 1.00 80.94 84 ILE A CA 1
ATOM 656 C C . ILE A 1 84 ? 5.233 -2.454 4.553 1.00 80.94 84 ILE A C 1
ATOM 658 O O . ILE A 1 84 ? 4.521 -2.331 5.545 1.00 80.94 84 ILE A O 1
ATOM 662 N N . GLU A 1 85 ? 6.293 -3.263 4.530 1.00 80.94 85 GLU A N 1
ATOM 663 C CA . GLU A 1 85 ? 6.697 -4.091 5.673 1.00 80.94 85 GLU A CA 1
ATOM 664 C C . GLU A 1 85 ? 6.983 -3.222 6.907 1.00 80.94 85 GLU A C 1
ATOM 666 O O . GLU A 1 85 ? 6.402 -3.450 7.968 1.00 80.94 85 GLU A O 1
ATOM 671 N N . LYS A 1 86 ? 7.744 -2.130 6.750 1.00 76.50 86 LYS A N 1
ATOM 672 C CA . LYS A 1 86 ? 8.001 -1.158 7.830 1.00 76.50 86 LYS A CA 1
ATOM 673 C C . LYS A 1 86 ? 6.730 -0.480 8.352 1.00 76.50 86 LYS A C 1
ATOM 675 O O . LYS A 1 86 ? 6.611 -0.216 9.550 1.00 76.50 86 LYS A O 1
ATOM 680 N N . MET A 1 87 ? 5.795 -0.138 7.467 1.00 73.50 87 MET A N 1
ATOM 681 C CA . MET A 1 87 ? 4.516 0.467 7.853 1.00 73.50 87 MET A CA 1
ATOM 682 C C . MET A 1 87 ? 3.631 -0.534 8.601 1.00 73.50 87 MET A C 1
ATOM 684 O O . MET A 1 87 ? 3.035 -0.177 9.618 1.00 73.50 87 MET A O 1
ATOM 688 N N . SER A 1 88 ? 3.616 -1.788 8.151 1.00 71.31 88 SER A N 1
ATOM 689 C CA . SER A 1 88 ? 2.922 -2.896 8.802 1.00 71.31 88 SER A CA 1
ATOM 690 C C . SER A 1 88 ? 3.490 -3.162 10.195 1.00 71.31 88 SER A C 1
ATOM 692 O O . SER A 1 88 ? 2.726 -3.266 11.147 1.00 71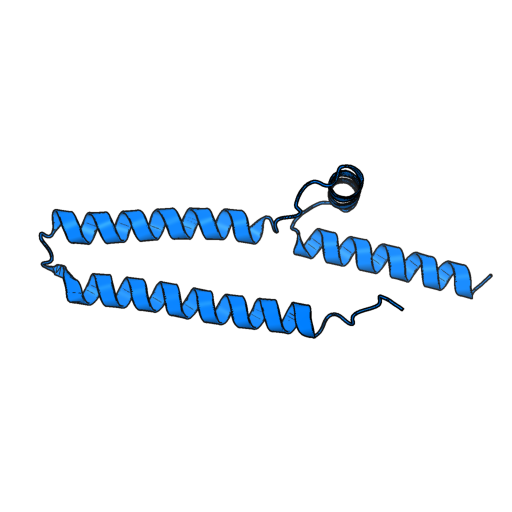.31 88 SER A O 1
ATOM 694 N N . GLU A 1 89 ? 4.813 -3.191 10.365 1.00 69.88 89 GLU A N 1
ATOM 695 C CA . GLU A 1 89 ? 5.459 -3.348 11.676 1.00 69.88 89 GLU A CA 1
ATOM 696 C C . GLU A 1 89 ? 5.063 -2.233 12.651 1.00 69.88 89 GLU A C 1
ATOM 698 O O . GLU A 1 89 ? 4.681 -2.507 13.789 1.00 69.88 89 GLU A O 1
ATOM 703 N N . LYS A 1 90 ? 5.080 -0.970 12.208 1.00 60.91 90 LYS A N 1
ATOM 704 C CA . LYS A 1 90 ? 4.654 0.171 13.036 1.00 60.91 90 LYS A CA 1
ATOM 705 C C . LYS A 1 90 ? 3.178 0.096 13.424 1.00 60.91 90 LYS A C 1
ATOM 707 O O . LYS A 1 90 ? 2.838 0.394 14.571 1.00 60.91 90 LYS A O 1
ATOM 712 N N . ALA A 1 91 ? 2.309 -0.299 12.494 1.00 58.41 91 ALA A N 1
ATOM 713 C CA . ALA A 1 91 ? 0.892 -0.510 12.771 1.00 58.41 91 ALA A CA 1
ATOM 714 C C . ALA A 1 91 ? 0.687 -1.660 13.775 1.00 58.41 91 ALA A C 1
ATOM 716 O O . ALA A 1 91 ? -0.050 -1.502 14.748 1.00 58.41 91 ALA A O 1
ATOM 717 N N . ASN A 1 92 ? 1.414 -2.770 13.610 1.00 49.75 92 ASN A N 1
ATOM 718 C CA . ASN A 1 92 ? 1.332 -3.934 14.490 1.00 49.75 92 ASN A CA 1
ATOM 719 C C . ASN A 1 92 ? 1.845 -3.623 15.903 1.00 49.75 92 ASN A C 1
ATOM 721 O O . ASN A 1 92 ? 1.226 -4.018 16.883 1.00 49.75 92 ASN A O 1
ATOM 725 N N . VAL A 1 93 ? 2.912 -2.828 16.042 1.00 51.41 93 VAL A N 1
ATOM 726 C CA . VAL A 1 93 ? 3.382 -2.333 17.349 1.00 51.41 93 VAL A CA 1
ATOM 727 C C . VAL A 1 93 ? 2.312 -1.485 18.046 1.00 51.41 93 VAL A C 1
ATOM 729 O O . VAL A 1 93 ? 2.172 -1.566 19.265 1.00 51.41 93 VAL A O 1
ATOM 732 N N . LYS A 1 94 ? 1.526 -0.695 17.303 1.00 51.41 94 LYS A N 1
ATOM 733 C CA . LYS A 1 94 ? 0.424 0.107 17.861 1.00 51.41 94 LYS A CA 1
ATOM 734 C C . LYS A 1 94 ? -0.753 -0.767 18.322 1.00 51.41 94 LYS A C 1
ATOM 736 O O . LYS A 1 94 ? -1.368 -0.442 19.332 1.00 51.41 94 LYS A O 1
ATOM 741 N N . LEU A 1 95 ? -1.021 -1.881 17.631 1.00 49.28 95 LEU A N 1
ATOM 742 C CA . LEU A 1 95 ? -2.037 -2.875 18.006 1.00 49.28 95 LEU A CA 1
ATOM 743 C C . LEU A 1 95 ? -1.597 -3.755 19.187 1.00 49.28 95 LEU A C 1
ATOM 745 O O . LEU A 1 95 ? -2.369 -3.935 20.117 1.00 49.28 95 LEU A O 1
ATOM 749 N N . ILE A 1 96 ? -0.350 -4.238 19.207 1.00 50.03 96 ILE A N 1
ATOM 750 C CA . ILE A 1 96 ? 0.211 -5.037 20.316 1.00 50.03 96 ILE A CA 1
ATOM 751 C C . ILE A 1 96 ? 0.290 -4.210 21.608 1.00 50.03 96 ILE A C 1
ATOM 753 O O . ILE A 1 96 ? 0.131 -4.743 22.703 1.00 50.03 96 ILE A O 1
ATOM 757 N N . LYS A 1 97 ? 0.520 -2.895 21.494 1.00 47.72 97 LYS A N 1
ATOM 758 C CA . LYS A 1 97 ? 0.489 -1.970 22.634 1.00 47.72 97 LYS A CA 1
ATOM 759 C C . LYS A 1 97 ? -0.919 -1.530 23.045 1.00 47.72 97 LYS A C 1
ATOM 761 O O . LYS A 1 97 ? -1.032 -0.914 24.104 1.00 47.72 97 LYS A O 1
ATOM 766 N N . LYS A 1 98 ? -1.980 -1.821 22.274 1.00 46.38 98 LYS A N 1
ATOM 767 C CA . LYS A 1 98 ? -3.348 -1.656 22.783 1.00 46.38 98 LYS A CA 1
ATOM 768 C C . LYS A 1 98 ? -3.606 -2.790 23.784 1.00 46.38 98 LYS A C 1
ATOM 770 O O . LYS A 1 98 ? -3.559 -3.953 23.392 1.00 46.38 98 LYS A O 1
ATOM 775 N N . PRO A 1 99 ? -3.834 -2.494 25.074 1.00 43.31 99 PRO A N 1
ATOM 776 C CA . PRO A 1 99 ? -4.065 -3.536 26.063 1.00 43.31 99 PRO A CA 1
ATOM 777 C C . PRO A 1 99 ? -5.307 -4.348 25.682 1.00 43.31 99 PRO A C 1
ATOM 779 O O . PRO A 1 99 ? -6.375 -3.784 25.444 1.00 43.31 99 PRO A O 1
ATOM 782 N N . ASN A 1 100 ? -5.157 -5.674 25.639 1.00 47.03 100 ASN A N 1
ATOM 783 C CA . ASN A 1 100 ? -6.270 -6.607 25.518 1.00 47.03 100 ASN A CA 1
ATOM 784 C C . ASN A 1 100 ? -7.138 -6.480 26.784 1.00 47.03 100 ASN A C 1
ATOM 786 O O . ASN A 1 100 ? -6.710 -6.902 27.858 1.00 47.03 100 ASN A O 1
ATOM 790 N N . ARG A 1 101 ? -8.308 -5.833 26.678 1.00 54.03 101 ARG A N 1
ATOM 791 C CA . ARG A 1 101 ? -9.247 -5.611 27.798 1.00 54.03 101 ARG A CA 1
ATOM 792 C C . ARG A 1 101 ? -10.408 -6.610 27.811 1.00 54.03 101 ARG A C 1
ATOM 794 O O . ARG A 1 101 ? -11.446 -6.333 28.400 1.00 54.03 101 ARG A O 1
ATOM 801 N N . ASP A 1 102 ? -10.206 -7.790 27.232 1.00 49.41 102 ASP A N 1
ATOM 802 C CA . ASP A 1 102 ? -11.159 -8.893 27.335 1.00 49.41 102 ASP A CA 1
ATOM 803 C C . ASP A 1 102 ? -10.826 -9.774 28.555 1.00 49.41 102 ASP A C 1
ATOM 805 O O . ASP A 1 102 ? -10.405 -10.925 28.414 1.00 49.41 102 ASP A O 1
ATOM 809 N N . ARG A 1 103 ? -10.983 -9.196 29.757 1.00 37.78 103 ARG A N 1
ATOM 810 C CA . ARG A 1 103 ? -11.393 -9.847 31.018 1.00 37.78 103 ARG A CA 1
ATOM 811 C C . ARG A 1 103 ? -12.079 -8.827 31.918 1.00 37.78 103 ARG A C 1
ATOM 813 O O . ARG A 1 103 ? -11.466 -7.764 32.155 1.00 37.78 103 ARG A O 1
#

pLDDT: mean 73.42, std 14.3, range [37.78, 94.88]

InterPro domains:
  IPR053842 Mobilization protein NikA-like [PF21983] (16-63)

Foldseek 3Di:
DVVVVVVVVVVVVVLCVVCVQLVHDSVVSVVCVVVVHDRHRPVVVVVVVVVVVVLVVLVVCCVVVVNPCVVVSVVVVVVSVVVVVVVVVVVVVVVVPPDPPPD

Secondary structure (DSSP, 8-state):
-HHHHHHHHHHHHHHHHHHHHHTS-HHHHHHHHHTT-----HHHHHHHHHHHHHHHHHHHHHHHTTTTTHHHHHHHHHHHHHHHHHHHHHHHHHHHTS-----

Sequence (103 aa):
MFDQLTAHREREGTAQEDADLAGLSVSELVRRRYFGRPIVANADAIMIKELRRLGGLLKHVHVESEGAYSRETAEALLAVKTYIEKMSEKANVKLIKKPNRDR

Radius of gyration: 20.53 Å; chains: 1; bounding box: 42×18×65 Å